Protein AF-A0A5A8AHN6-F1 (afdb_monomer_lite)

pLDDT: mean 77.45, std 11.29, range [46.5, 97.0]

Secondary structure (DSSP, 8-state):
-EEEEETTTTEEEEE---S-GGG-----------S-----HHHHHHHHHHHHHHHSHHHHHHHHHHHH-S--HHHHHHHHHHHHHHHHHTTTS-HHHHHHHHHHHHHTT-

Structure (mmCIF, N/CA/C/O backbone):
data_AF-A0A5A8AHN6-F1
#
_entry.id   AF-A0A5A8AHN6-F1
#
loop_
_atom_site.group_PDB
_atom_site.id
_atom_site.type_symbol
_atom_site.label_atom_id
_atom_site.label_alt_id
_atom_site.label_comp_id
_atom_site.label_asym_id
_atom_site.label_entity_id
_atom_site.label_seq_id
_atom_site.pdbx_PDB_ins_code
_atom_site.Cartn_x
_atom_site.Cartn_y
_atom_site.Cartn_z
_atom_site.occupancy
_atom_site.B_iso_or_equiv
_atom_site.auth_seq_id
_atom_site.auth_comp_id
_atom_site.auth_asym_id
_atom_site.auth_atom_id
_atom_site.pdbx_PDB_model_num
ATOM 1 N N . MET A 1 1 ? -27.074 -41.386 5.928 1.00 57.56 1 MET A N 1
ATOM 2 C CA . MET A 1 1 ? -26.876 -40.422 4.827 1.00 57.56 1 MET A CA 1
ATOM 3 C C . MET A 1 1 ? -28.000 -40.669 3.847 1.00 57.56 1 MET A C 1
ATOM 5 O O . MET A 1 1 ? -28.143 -41.805 3.406 1.00 57.56 1 MET A O 1
ATOM 9 N N . LYS A 1 2 ? -28.886 -39.691 3.664 1.00 66.44 2 LYS A N 1
ATOM 10 C CA . LYS A 1 2 ? -30.069 -39.833 2.816 1.00 66.44 2 LYS A CA 1
ATOM 11 C C . LYS A 1 2 ? -29.965 -38.792 1.715 1.00 66.44 2 LYS A C 1
ATOM 13 O O . LYS A 1 2 ? -29.844 -37.601 2.007 1.00 66.44 2 LYS A O 1
ATOM 18 N N . ASP A 1 3 ? -29.939 -39.279 0.484 1.00 75.38 3 ASP A N 1
ATOM 19 C CA . ASP A 1 3 ? -29.742 -38.460 -0.700 1.00 75.38 3 ASP A CA 1
ATOM 20 C C . ASP A 1 3 ? -31.087 -38.318 -1.400 1.00 75.38 3 ASP A C 1
ATOM 22 O O . ASP A 1 3 ? -31.576 -39.254 -2.033 1.00 75.38 3 ASP A O 1
ATOM 26 N N . ASP A 1 4 ? -31.688 -37.138 -1.268 1.00 76.88 4 ASP A N 1
ATOM 27 C CA . ASP A 1 4 ? -32.943 -36.820 -1.939 1.00 76.88 4 ASP A CA 1
ATOM 28 C C . ASP A 1 4 ? -32.625 -36.032 -3.211 1.00 76.88 4 ASP A C 1
ATOM 30 O O . ASP A 1 4 ? -32.122 -34.899 -3.188 1.00 76.88 4 ASP A O 1
ATOM 34 N N . TYR A 1 5 ? -32.895 -36.657 -4.356 1.00 82.62 5 TYR A N 1
ATOM 35 C CA . TYR A 1 5 ? -32.749 -36.013 -5.653 1.00 82.62 5 TYR A CA 1
ATOM 36 C C . TYR A 1 5 ? -33.919 -35.059 -5.899 1.00 82.62 5 TYR A C 1
ATOM 38 O O . TYR A 1 5 ? -35.079 -35.466 -5.876 1.00 82.62 5 TYR A O 1
ATOM 46 N N . CYS A 1 6 ? -33.622 -33.786 -6.174 1.00 79.94 6 CYS A N 1
ATOM 47 C CA . CYS A 1 6 ? -34.626 -32.804 -6.570 1.00 79.94 6 CYS A CA 1
ATOM 48 C C . CYS A 1 6 ? -34.667 -32.685 -8.105 1.00 79.94 6 CYS A C 1
ATOM 50 O O . CYS A 1 6 ? -33.758 -32.076 -8.680 1.00 79.94 6 CYS A O 1
ATOM 52 N N . PRO A 1 7 ? -35.724 -33.167 -8.791 1.00 81.31 7 PRO A N 1
ATOM 53 C CA . PRO A 1 7 ? -35.779 -33.163 -10.257 1.00 81.31 7 PRO A CA 1
ATOM 54 C C . PRO A 1 7 ? -35.831 -31.752 -10.850 1.00 81.31 7 PRO A C 1
ATOM 56 O O . PRO A 1 7 ? -35.245 -31.486 -11.894 1.00 81.31 7 PRO A O 1
ATOM 59 N N . ILE A 1 8 ? -36.491 -30.824 -10.149 1.00 84.62 8 ILE A N 1
ATOM 60 C CA . ILE A 1 8 ? -36.682 -29.434 -10.592 1.00 84.62 8 ILE A CA 1
ATOM 61 C C . ILE A 1 8 ? -35.344 -28.693 -10.655 1.00 84.62 8 ILE A C 1
ATOM 63 O O . ILE A 1 8 ? -35.075 -27.956 -11.598 1.00 84.62 8 ILE A O 1
ATOM 67 N N . LYS A 1 9 ? -34.493 -28.894 -9.644 1.00 81.88 9 LYS A N 1
ATOM 68 C CA . LYS A 1 9 ? -33.189 -28.226 -9.534 1.00 81.88 9 LYS A CA 1
ATOM 69 C C . LYS A 1 9 ? -32.041 -29.069 -10.090 1.00 81.88 9 LYS A C 1
ATOM 71 O O . LYS A 1 9 ? -30.913 -28.589 -10.112 1.00 81.88 9 LYS A O 1
ATOM 76 N N . LYS A 1 10 ? -32.329 -30.306 -10.520 1.00 85.31 10 LYS A N 1
ATOM 77 C CA . LYS A 1 10 ? -31.362 -31.312 -10.983 1.00 85.31 10 LYS A CA 1
ATOM 78 C C . LYS A 1 10 ? -30.161 -31.455 -10.043 1.00 85.31 10 LYS A C 1
ATOM 80 O O . LYS A 1 10 ? -29.033 -31.618 -10.494 1.00 85.31 10 LYS A O 1
ATOM 85 N N . SER A 1 11 ? -30.397 -31.371 -8.736 1.00 80.31 11 SER A N 1
ATOM 86 C CA . SER A 1 11 ? -29.348 -31.454 -7.724 1.00 80.31 11 SER A CA 1
ATOM 87 C C . SER A 1 11 ? -29.682 -32.503 -6.675 1.00 80.31 11 SER A C 1
ATOM 89 O O . SER A 1 11 ? -30.838 -32.669 -6.275 1.00 80.31 11 SER A O 1
ATOM 91 N N . VAL A 1 12 ? -28.648 -33.226 -6.253 1.00 79.56 12 VAL A N 1
ATOM 92 C CA . VAL A 1 12 ? -28.709 -34.149 -5.121 1.00 79.56 12 VAL A CA 1
ATOM 93 C C . VAL A 1 12 ? -28.426 -33.336 -3.868 1.00 79.56 12 VAL A C 1
ATOM 95 O O . VAL A 1 12 ? -27.390 -32.673 -3.778 1.00 79.56 12 VAL A O 1
ATOM 98 N N . LYS A 1 13 ? -29.357 -33.347 -2.914 1.00 75.56 13 LYS A N 1
ATOM 99 C CA . LYS A 1 13 ? -29.128 -32.757 -1.597 1.00 75.56 13 LYS A CA 1
ATOM 100 C C . LYS A 1 13 ? -28.803 -33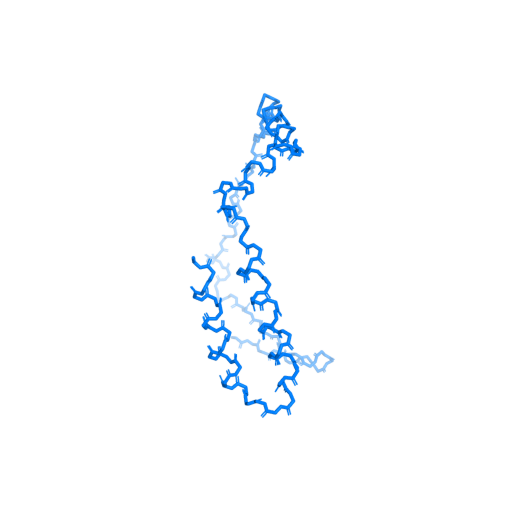.863 -0.612 1.00 75.56 13 LYS A C 1
ATOM 102 O O . LYS A 1 13 ? -29.614 -34.756 -0.390 1.00 75.56 13 LYS A O 1
ATOM 107 N N . VAL A 1 14 ? -27.623 -33.757 -0.016 1.00 78.62 14 VAL A N 1
ATOM 108 C CA . VAL A 1 14 ? -27.199 -34.628 1.075 1.00 78.62 14 VAL A CA 1
ATOM 109 C C . VAL A 1 14 ? -27.766 -34.066 2.372 1.00 78.62 14 VAL A C 1
ATOM 111 O O . VAL A 1 14 ? -27.416 -32.952 2.771 1.00 78.62 14 VAL A O 1
ATOM 114 N N . TYR A 1 15 ? -28.630 -34.832 3.033 1.00 73.94 15 TYR A N 1
ATOM 115 C CA . TYR A 1 15 ? -29.117 -34.500 4.367 1.00 73.94 15 TYR A CA 1
ATOM 116 C C . TYR A 1 15 ? -28.315 -35.272 5.417 1.00 73.94 15 TYR A C 1
ATOM 118 O O . TYR A 1 15 ? -28.286 -36.507 5.439 1.00 73.94 15 TYR A O 1
ATOM 126 N N . TYR A 1 16 ? -27.643 -34.518 6.287 1.00 73.62 16 TYR A N 1
ATOM 127 C CA . TYR A 1 16 ? -26.964 -35.052 7.461 1.00 73.62 16 TYR A CA 1
ATOM 128 C C . TYR A 1 16 ? -27.945 -35.071 8.630 1.00 73.62 16 TYR A C 1
ATOM 130 O O . TYR A 1 16 ? -28.408 -34.026 9.081 1.00 73.62 16 TYR A O 1
ATOM 138 N N . GLU A 1 17 ? -28.263 -36.270 9.105 1.00 74.50 17 GLU A N 1
ATOM 139 C CA . GLU A 1 17 ? -29.097 -36.490 10.282 1.00 74.50 17 GLU A CA 1
ATOM 140 C C . GLU A 1 17 ? -28.194 -36.873 11.457 1.00 74.50 17 GLU A C 1
ATOM 142 O O . GLU A 1 17 ? -27.353 -37.769 11.339 1.00 74.50 17 GLU A O 1
ATOM 147 N N . PHE A 1 18 ? -28.329 -36.168 12.581 1.00 76.62 18 PHE A N 1
ATOM 148 C CA . PHE A 1 18 ? -27.585 -36.488 13.795 1.00 76.62 18 PHE A CA 1
ATOM 149 C C . PHE A 1 18 ? -28.191 -37.735 14.443 1.00 76.62 18 PHE A C 1
ATOM 151 O O . PHE A 1 18 ? -29.353 -37.727 14.835 1.00 76.62 18 PHE A O 1
ATOM 158 N N . THR A 1 19 ? -27.396 -38.794 14.600 1.00 78.94 19 THR A N 1
ATOM 159 C CA . THR A 1 19 ? -27.843 -40.070 15.187 1.00 78.94 19 THR A CA 1
ATOM 160 C C . THR A 1 19 ? -28.136 -39.988 16.684 1.00 78.94 19 THR A C 1
ATOM 162 O O . THR A 1 19 ? -28.870 -40.814 17.213 1.00 78.94 19 THR A O 1
ATOM 165 N N . GLU A 1 20 ? -27.570 -39.001 17.379 1.00 80.81 20 GLU A N 1
ATOM 166 C CA . GLU A 1 20 ? -27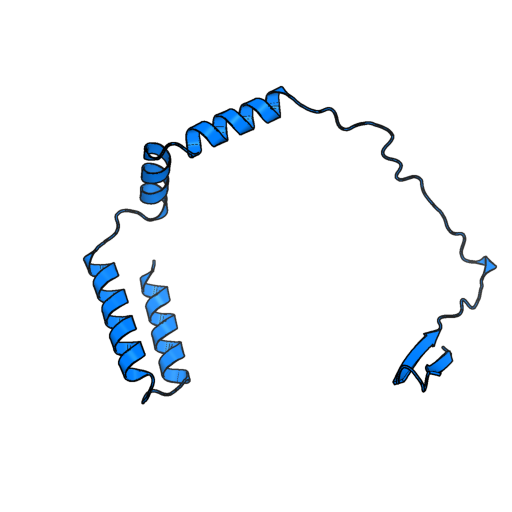.708 -38.835 18.828 1.00 80.81 20 GLU A CA 1
ATOM 167 C C . GLU A 1 20 ? -27.951 -37.352 19.160 1.00 80.81 20 GLU A C 1
ATOM 169 O O . GLU A 1 20 ? -27.027 -36.638 19.566 1.00 80.81 20 GLU A O 1
ATOM 174 N N . PRO A 1 21 ? -29.183 -36.842 18.978 1.00 70.75 21 PRO A N 1
ATOM 175 C CA . PRO A 1 21 ? -29.485 -35.418 19.140 1.00 70.75 21 PRO A CA 1
ATOM 176 C C . PRO A 1 21 ? -29.241 -34.903 20.570 1.00 70.75 21 PRO A C 1
ATOM 178 O O . PRO A 1 21 ? -28.990 -33.718 20.758 1.00 70.75 21 PRO A O 1
ATOM 181 N N . TRP A 1 22 ? -29.241 -35.783 21.580 1.00 74.31 22 TRP A N 1
ATOM 182 C CA . TRP A 1 22 ? -28.952 -35.448 22.984 1.00 74.31 22 TRP A CA 1
ATOM 183 C C . TRP A 1 22 ? -27.460 -35.263 23.299 1.00 74.31 22 TRP A C 1
ATOM 185 O O . TRP A 1 22 ? -27.114 -34.825 24.395 1.00 74.31 22 TRP A O 1
ATOM 195 N N . ARG A 1 23 ? -26.559 -35.625 22.377 1.00 71.75 23 ARG A N 1
ATOM 196 C CA . ARG A 1 23 ? -25.104 -35.566 22.595 1.00 71.75 23 ARG A CA 1
ATOM 197 C C . ARG A 1 23 ? -24.498 -34.210 22.236 1.00 71.75 23 ARG A C 1
ATOM 199 O O . ARG A 1 23 ? -23.384 -33.904 22.658 1.00 71.75 23 ARG A O 1
ATOM 206 N N . PHE A 1 24 ? -25.232 -33.391 21.486 1.00 68.69 24 PHE A N 1
ATOM 207 C CA . PHE A 1 24 ? -24.766 -32.103 20.989 1.00 68.69 24 PHE A CA 1
ATOM 208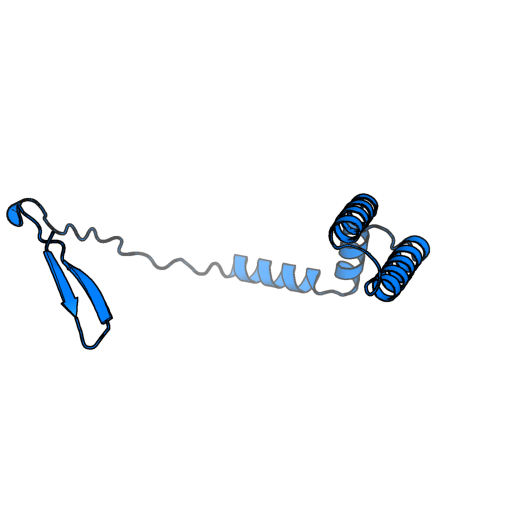 C C . PHE A 1 24 ? -25.571 -30.969 21.625 1.00 68.69 24 PHE A C 1
ATOM 210 O O . PHE A 1 24 ? -26.729 -30.741 21.296 1.00 68.69 24 PHE A O 1
ATOM 217 N N . VAL A 1 25 ? -24.936 -30.220 22.527 1.00 71.75 25 VAL A N 1
ATOM 218 C CA . VAL A 1 25 ? -25.466 -28.949 23.034 1.00 71.75 25 VAL A CA 1
ATOM 219 C C . VAL A 1 25 ? -24.808 -27.826 22.240 1.00 71.75 25 VAL A C 1
ATOM 221 O O . VAL A 1 25 ? -23.582 -27.697 22.258 1.00 71.75 25 VAL A O 1
ATOM 224 N N . LEU A 1 26 ? -25.602 -27.001 21.552 1.00 69.69 26 LEU A N 1
ATOM 225 C CA . LEU A 1 26 ? -25.112 -25.783 20.904 1.00 69.69 26 LEU A CA 1
ATOM 226 C C . LEU A 1 26 ? -24.574 -24.829 21.984 1.00 69.69 26 LEU A C 1
ATOM 228 O O . LEU A 1 26 ? -25.327 -24.110 22.636 1.00 69.69 26 LEU A O 1
ATOM 232 N N . ARG A 1 27 ? -23.256 -24.830 22.201 1.00 65.25 27 ARG A N 1
ATOM 233 C CA . ARG A 1 27 ? -22.597 -23.900 23.125 1.00 65.25 27 ARG A CA 1
ATOM 234 C C . ARG A 1 27 ? -22.297 -22.603 22.384 1.00 65.25 27 ARG A C 1
ATOM 236 O O . ARG A 1 27 ? -21.203 -22.430 21.852 1.00 65.25 27 ARG A O 1
ATOM 243 N N . VAL A 1 28 ? -23.256 -21.681 22.371 1.00 67.12 28 VAL A N 1
ATOM 244 C CA . VAL A 1 28 ? -22.995 -20.291 21.974 1.00 67.12 28 VAL A CA 1
ATOM 245 C C . VAL A 1 28 ? -22.165 -19.651 23.088 1.00 67.12 28 VAL A C 1
ATOM 247 O O . VAL A 1 28 ? -22.700 -19.147 24.072 1.00 67.12 28 VAL A O 1
ATOM 250 N N . ARG A 1 29 ? -20.833 -19.740 22.991 1.00 67.19 29 ARG A N 1
ATOM 251 C CA . ARG A 1 29 ? -19.958 -18.917 23.831 1.00 67.19 29 ARG A CA 1
ATOM 252 C C . ARG A 1 29 ? -20.086 -17.476 23.341 1.00 67.19 29 ARG A C 1
ATOM 254 O O . ARG A 1 29 ? -19.904 -17.249 22.145 1.00 67.19 29 ARG A O 1
ATOM 261 N N . PRO A 1 30 ? -20.382 -16.508 24.217 1.00 67.06 30 PRO A N 1
ATOM 262 C CA . PRO A 1 30 ? -20.372 -15.118 23.821 1.00 67.06 30 PRO A CA 1
ATOM 263 C C . PRO A 1 30 ? -18.920 -14.709 23.559 1.00 67.06 30 PRO A C 1
ATOM 265 O O . PRO A 1 30 ? -18.225 -14.264 24.463 1.00 67.06 30 PRO A O 1
ATOM 268 N N . ASN A 1 31 ? -18.464 -14.795 22.308 1.00 63.56 31 ASN A N 1
ATOM 269 C CA . ASN A 1 31 ? -17.391 -13.923 21.821 1.00 63.56 31 ASN A CA 1
ATOM 270 C C . ASN A 1 31 ? -17.983 -12.523 21.591 1.00 63.56 31 ASN A C 1
ATOM 272 O O . ASN A 1 31 ? -17.901 -11.957 20.503 1.00 63.56 31 ASN A O 1
ATOM 276 N N . ILE A 1 32 ? -18.679 -12.005 22.604 1.0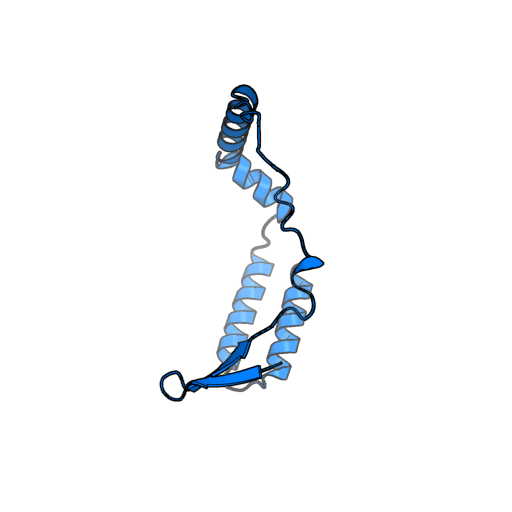0 72.12 32 ILE A N 1
ATOM 277 C CA . ILE A 1 32 ? -19.218 -10.657 22.591 1.00 72.12 32 ILE A CA 1
ATOM 278 C C . ILE A 1 32 ? -18.009 -9.755 22.779 1.00 72.12 32 ILE A C 1
ATOM 280 O O . ILE A 1 32 ? -17.322 -9.831 23.795 1.00 72.12 32 ILE A O 1
ATOM 284 N N . ILE A 1 33 ? -17.736 -8.921 21.783 1.00 70.50 33 ILE A N 1
ATOM 285 C CA . ILE A 1 33 ? -16.780 -7.831 21.925 1.00 70.50 33 ILE A CA 1
ATOM 286 C C . ILE A 1 33 ? -17.423 -6.846 22.910 1.00 70.50 33 ILE A C 1
ATOM 288 O O . ILE A 1 33 ? -18.280 -6.052 22.537 1.00 70.50 33 ILE A O 1
ATOM 292 N N . THR A 1 34 ? -17.083 -6.967 24.195 1.00 70.56 34 THR A N 1
ATOM 293 C CA . THR A 1 34 ? -17.668 -6.174 25.292 1.00 70.56 34 THR A CA 1
ATOM 294 C C . THR A 1 34 ? -17.155 -4.740 25.328 1.00 70.56 34 THR A C 1
ATOM 296 O O . THR A 1 34 ? -17.735 -3.893 26.005 1.00 70.56 34 THR A O 1
ATOM 299 N N . HIS A 1 35 ? -16.064 -4.460 24.617 1.00 76.62 35 HIS A N 1
ATOM 300 C CA . HIS A 1 35 ? -15.380 -3.178 24.654 1.00 76.62 35 HIS A CA 1
ATOM 301 C C . HIS A 1 35 ? -15.233 -2.610 23.251 1.00 76.62 35 HIS A C 1
ATOM 303 O O . HIS A 1 35 ? -14.803 -3.292 22.322 1.00 76.62 35 HIS A O 1
ATOM 309 N N . TYR A 1 36 ? -15.574 -1.333 23.117 1.00 75.12 36 TYR A N 1
ATOM 310 C CA . TYR A 1 36 ? -15.294 -0.574 21.913 1.00 75.12 36 TYR A CA 1
ATOM 311 C C . TYR A 1 36 ? -13.776 -0.450 21.741 1.00 75.12 36 TYR A C 1
ATOM 313 O O . TYR A 1 36 ? -13.076 -0.090 22.689 1.00 75.12 36 TYR A O 1
ATOM 321 N N . LYS A 1 37 ? -13.259 -0.761 20.546 1.00 75.56 37 LYS A N 1
ATOM 322 C CA . LYS A 1 37 ? -11.857 -0.495 20.209 1.00 75.56 37 LYS A CA 1
ATOM 323 C C . LYS A 1 37 ? -11.673 1.027 20.218 1.00 75.56 37 LYS A C 1
ATOM 325 O O . LYS A 1 37 ? -12.298 1.679 19.383 1.00 75.56 37 LYS A O 1
ATOM 330 N N . PRO A 1 38 ? -10.874 1.603 21.132 1.00 75.75 38 PRO A N 1
ATOM 331 C CA . PRO A 1 38 ? -10.699 3.046 21.174 1.00 75.75 38 PRO A CA 1
ATOM 332 C C . PRO A 1 38 ? -10.082 3.516 19.856 1.00 75.75 38 PRO A C 1
ATOM 334 O O . PRO A 1 38 ? -9.096 2.941 19.387 1.00 75.75 38 PRO A O 1
ATOM 337 N N . ILE A 1 39 ? -10.685 4.542 19.258 1.00 76.00 39 ILE A N 1
ATOM 338 C CA . ILE A 1 39 ? -10.094 5.253 18.126 1.00 76.00 39 ILE A CA 1
ATOM 339 C C . ILE A 1 39 ? -8.866 5.982 18.669 1.00 76.00 39 ILE A C 1
ATOM 341 O O . ILE A 1 39 ? -8.980 6.830 19.554 1.00 76.00 39 ILE A O 1
ATOM 345 N N . GLN A 1 40 ? -7.686 5.600 18.185 1.00 86.31 40 GLN A N 1
ATOM 346 C CA . GLN A 1 40 ? -6.438 6.272 18.523 1.00 86.31 40 GLN A CA 1
ATOM 347 C C . GLN A 1 40 ? -6.239 7.417 17.531 1.00 86.31 40 GLN A C 1
ATOM 349 O O . GLN A 1 40 ? -5.629 7.228 16.483 1.00 86.31 40 GLN A O 1
ATOM 354 N N . SER A 1 41 ? -6.766 8.594 17.867 1.00 87.38 41 SER A N 1
ATOM 355 C CA . SER A 1 41 ? -6.657 9.805 17.040 1.00 87.38 41 SER A CA 1
ATOM 356 C C . SER A 1 41 ? -5.212 10.173 16.710 1.00 87.38 41 SER A C 1
ATOM 358 O O . SER A 1 41 ? -4.932 10.664 15.621 1.00 87.38 41 SER A O 1
ATOM 360 N N . ASP A 1 42 ? -4.290 9.908 17.636 1.00 90.25 42 ASP A N 1
ATOM 361 C CA . ASP A 1 42 ? -2.865 10.174 17.436 1.00 90.25 42 ASP A CA 1
ATOM 362 C C . ASP A 1 42 ? -2.287 9.261 16.345 1.00 90.25 42 ASP A C 1
ATOM 364 O O . ASP A 1 42 ? -1.547 9.715 15.482 1.00 90.25 42 ASP A O 1
ATOM 368 N N . LEU A 1 43 ? -2.710 7.993 16.317 1.00 90.56 43 LEU A N 1
ATOM 369 C CA . LEU A 1 43 ? -2.279 7.026 15.308 1.00 90.56 43 LEU A CA 1
ATOM 370 C C . LEU A 1 43 ? -2.839 7.368 13.920 1.00 90.56 43 LEU A C 1
ATOM 372 O O . LEU A 1 43 ? -2.135 7.246 12.922 1.00 90.56 43 LEU A O 1
ATOM 376 N N . GLU A 1 44 ? -4.102 7.799 13.853 1.00 90.38 44 GLU A N 1
ATOM 377 C CA . GLU A 1 44 ? -4.722 8.253 12.601 1.00 90.38 44 GLU A CA 1
ATOM 378 C C . GLU A 1 44 ? -3.999 9.485 12.047 1.00 90.38 44 GLU A C 1
ATOM 380 O O . GLU A 1 44 ? -3.669 9.536 10.864 1.00 90.38 44 GLU A O 1
ATOM 385 N N . LYS A 1 45 ? -3.654 10.435 12.921 1.00 94.50 45 LYS A N 1
ATOM 386 C CA . LYS A 1 45 ? -2.890 11.623 12.545 1.00 94.50 45 LYS A CA 1
ATOM 387 C C . LYS A 1 45 ? -1.492 11.279 12.022 1.00 94.50 45 LYS A C 1
ATOM 389 O O . LYS A 1 45 ? -1.087 11.820 10.995 1.00 94.50 45 LYS A O 1
ATOM 394 N N . ASP A 1 46 ? -0.777 10.376 12.689 1.00 94.62 46 ASP A N 1
ATOM 395 C CA . ASP A 1 46 ? 0.553 9.932 12.254 1.00 94.62 46 ASP A CA 1
ATOM 396 C C . ASP A 1 46 ? 0.495 9.236 10.882 1.00 94.62 46 ASP A C 1
ATOM 398 O O . ASP A 1 46 ? 1.377 9.416 10.032 1.00 94.62 46 ASP A O 1
ATOM 402 N N . MET A 1 47 ? -0.564 8.456 10.636 1.00 95.31 47 MET A N 1
ATOM 403 C CA . MET A 1 47 ? -0.809 7.829 9.336 1.00 95.31 47 MET A CA 1
ATOM 404 C C . MET A 1 47 ? -1.049 8.868 8.240 1.00 95.31 47 MET A C 1
ATOM 406 O O . MET A 1 47 ? -0.466 8.757 7.160 1.00 95.31 47 MET A O 1
ATOM 410 N N . ASP A 1 48 ? -1.871 9.879 8.509 1.00 96.06 48 ASP A N 1
ATOM 411 C CA . ASP A 1 48 ? -2.170 10.945 7.553 1.00 96.06 48 ASP A CA 1
ATOM 412 C C . ASP A 1 48 ? -0.934 11.793 7.234 1.00 96.06 48 ASP A C 1
ATOM 414 O O . ASP A 1 48 ? -0.680 12.109 6.069 1.00 96.06 48 ASP A O 1
ATOM 418 N N . GLU A 1 49 ? -0.116 12.112 8.239 1.00 96.69 49 GLU A N 1
ATOM 419 C CA . GLU A 1 49 ? 1.152 12.820 8.044 1.00 96.69 49 GLU A CA 1
ATOM 420 C C . GLU A 1 49 ? 2.123 12.003 7.181 1.00 96.69 49 GLU A C 1
ATOM 422 O O . GLU A 1 49 ? 2.702 12.520 6.221 1.00 96.69 49 GLU A O 1
ATOM 427 N N . THR A 1 50 ? 2.244 10.704 7.465 1.00 96.25 50 THR A N 1
ATOM 428 C CA . THR A 1 50 ? 3.090 9.790 6.688 1.00 96.25 50 THR A CA 1
ATOM 429 C C . THR A 1 50 ? 2.608 9.682 5.243 1.00 96.25 50 THR A C 1
ATOM 431 O O . THR A 1 50 ? 3.410 9.774 4.312 1.00 96.25 50 THR A O 1
ATOM 434 N N . ASN A 1 51 ? 1.298 9.536 5.035 1.00 95.62 51 ASN A N 1
ATOM 435 C CA . ASN A 1 51 ? 0.705 9.483 3.701 1.00 95.62 51 ASN A CA 1
ATOM 436 C C . ASN A 1 51 ? 0.946 10.786 2.932 1.00 95.62 51 ASN A C 1
ATOM 438 O O . ASN A 1 51 ? 1.363 10.744 1.777 1.00 95.62 51 ASN A O 1
ATOM 442 N N . SER A 1 52 ? 0.764 11.937 3.581 1.00 96.50 52 SER A N 1
ATOM 443 C CA . SER A 1 52 ? 1.032 13.255 2.998 1.00 96.50 52 SER A CA 1
ATOM 444 C C . SER A 1 52 ? 2.499 13.417 2.585 1.00 96.50 52 SER A C 1
ATOM 446 O O . SER A 1 52 ? 2.795 13.923 1.502 1.00 96.50 52 SER A O 1
ATOM 448 N N . PHE A 1 53 ? 3.439 12.937 3.405 1.00 95.88 53 PHE A N 1
ATOM 449 C CA . PHE A 1 53 ? 4.862 12.933 3.064 1.00 95.88 53 PHE A CA 1
ATOM 450 C C . PHE A 1 53 ? 5.174 12.033 1.859 1.00 95.88 53 PHE A C 1
ATOM 452 O O . PHE A 1 53 ? 5.912 12.440 0.958 1.00 95.88 53 PHE A O 1
ATOM 459 N N . LEU A 1 54 ? 4.601 10.827 1.817 1.00 94.69 54 LEU A N 1
ATOM 460 C CA . LEU A 1 54 ? 4.800 9.875 0.722 1.00 94.69 54 LEU A CA 1
ATOM 461 C C . LEU A 1 54 ? 4.145 10.320 -0.591 1.00 94.69 54 LEU A C 1
ATOM 463 O O . LEU A 1 54 ? 4.646 9.972 -1.659 1.00 94.69 54 LEU A O 1
ATOM 467 N N . ASP A 1 55 ? 3.066 11.102 -0.536 1.00 95.56 55 ASP A N 1
ATOM 468 C CA . ASP A 1 55 ? 2.377 11.602 -1.731 1.00 95.56 55 ASP A CA 1
ATOM 469 C C . ASP A 1 55 ? 3.159 12.712 -2.461 1.00 95.56 55 ASP A C 1
ATOM 471 O O . ASP A 1 55 ? 2.907 13.039 -3.621 1.00 95.56 55 ASP A O 1
ATOM 475 N N . GLN A 1 56 ? 4.189 13.272 -1.824 1.00 97.00 56 GLN A N 1
ATOM 476 C CA . GLN A 1 56 ? 5.029 14.279 -2.458 1.00 97.00 56 GLN A CA 1
ATOM 477 C C . GLN A 1 56 ? 5.772 13.690 -3.664 1.00 97.00 56 GLN A C 1
ATOM 479 O O . GLN A 1 56 ? 6.630 12.817 -3.523 1.00 97.00 56 GLN A O 1
ATOM 484 N N . TYR A 1 57 ? 5.548 14.257 -4.854 1.00 94.81 57 TYR A N 1
ATOM 485 C CA . TYR A 1 57 ? 6.179 13.828 -6.114 1.00 94.81 57 TYR A CA 1
ATOM 486 C C . TYR A 1 57 ? 7.705 13.645 -6.015 1.00 94.81 57 TYR A C 1
ATOM 488 O O . TYR A 1 57 ? 8.282 12.706 -6.567 1.00 94.81 57 TYR A O 1
ATOM 496 N N . LYS A 1 58 ? 8.383 14.527 -5.269 1.00 95.50 58 LYS A N 1
ATOM 497 C CA . LYS A 1 58 ? 9.830 14.431 -5.032 1.00 95.50 58 LYS A CA 1
ATOM 498 C C . LYS A 1 58 ? 10.200 13.166 -4.252 1.00 95.50 58 LYS A C 1
ATOM 500 O O . LYS A 1 58 ? 11.167 12.501 -4.619 1.00 95.50 58 LYS A O 1
ATOM 505 N N . VAL A 1 59 ? 9.452 12.849 -3.197 1.00 95.44 59 VAL A N 1
ATOM 506 C CA . VAL A 1 59 ? 9.660 11.666 -2.350 1.00 95.44 59 VAL A CA 1
ATOM 507 C C . VAL A 1 59 ? 9.376 10.401 -3.152 1.00 95.44 59 VAL A C 1
ATOM 509 O O . VAL A 1 59 ? 10.226 9.514 -3.192 1.00 95.44 59 VAL A O 1
ATOM 512 N N . GLN A 1 60 ? 8.270 10.369 -3.898 1.00 94.94 60 GLN A N 1
ATOM 513 C CA . GLN A 1 60 ? 7.950 9.269 -4.813 1.00 94.94 60 GLN A CA 1
ATOM 514 C C . GLN A 1 60 ? 9.077 9.018 -5.822 1.00 94.94 60 GLN A C 1
ATOM 516 O O . GLN A 1 60 ? 9.518 7.884 -5.999 1.00 94.94 60 GLN A O 1
ATOM 521 N N . GLY A 1 61 ? 9.606 10.077 -6.442 1.00 90.81 61 GLY A N 1
ATOM 522 C CA . GLY A 1 61 ? 10.714 9.969 -7.389 1.00 90.81 61 GLY A CA 1
ATOM 523 C C . GLY A 1 61 ? 12.015 9.457 -6.760 1.00 90.81 61 GLY A C 1
ATOM 524 O O . GLY A 1 61 ? 12.776 8.755 -7.427 1.00 90.81 61 GLY A O 1
ATOM 525 N N . ILE A 1 62 ? 12.282 9.782 -5.490 1.00 92.69 62 ILE A N 1
ATOM 526 C CA . ILE A 1 62 ? 13.426 9.243 -4.741 1.00 92.69 62 ILE A CA 1
ATOM 527 C C . ILE A 1 62 ? 13.202 7.760 -4.445 1.00 92.69 62 ILE A C 1
ATOM 529 O O . ILE A 1 62 ? 14.052 6.954 -4.804 1.00 92.69 62 ILE A O 1
ATOM 533 N N . ILE A 1 63 ? 12.052 7.392 -3.871 1.00 93.06 63 ILE A N 1
ATOM 534 C CA . ILE A 1 63 ? 11.697 6.000 -3.555 1.00 93.06 63 ILE A CA 1
ATOM 535 C C . ILE A 1 63 ? 11.792 5.127 -4.809 1.00 93.06 63 ILE A C 1
ATOM 537 O O . ILE A 1 63 ? 12.448 4.089 -4.789 1.00 93.06 63 ILE A O 1
ATOM 541 N N . HIS A 1 64 ? 11.219 5.582 -5.923 1.00 89.19 64 HIS A N 1
ATOM 542 C CA . HIS A 1 64 ? 11.265 4.866 -7.193 1.00 89.19 64 HIS A CA 1
ATOM 543 C C . HIS A 1 64 ? 12.706 4.624 -7.667 1.00 89.19 64 HIS A C 1
ATOM 545 O O . HIS A 1 64 ? 13.046 3.522 -8.088 1.00 89.19 64 HIS A O 1
ATOM 551 N N . LYS A 1 65 ? 13.584 5.629 -7.576 1.00 87.94 65 LYS A N 1
ATOM 552 C CA . LYS A 1 65 ? 15.004 5.481 -7.943 1.00 87.94 65 LYS A CA 1
ATOM 553 C C . LYS A 1 65 ? 15.778 4.594 -6.972 1.00 87.94 65 LYS A C 1
ATOM 555 O O . LYS A 1 65 ? 16.720 3.937 -7.393 1.00 87.94 65 LYS A O 1
ATOM 560 N N . THR A 1 66 ? 15.411 4.581 -5.695 1.00 89.88 66 THR A N 1
ATOM 561 C CA . THR A 1 66 ? 16.040 3.714 -4.692 1.00 89.88 66 THR A CA 1
ATOM 562 C C . THR A 1 66 ? 15.661 2.251 -4.910 1.00 89.88 66 THR A C 1
ATOM 564 O O . THR A 1 66 ? 16.529 1.391 -4.831 1.00 89.88 66 THR A O 1
ATOM 567 N N . ILE A 1 67 ? 14.389 1.966 -5.214 1.00 87.62 67 ILE A N 1
ATOM 568 C CA . ILE A 1 67 ? 13.895 0.597 -5.433 1.00 87.62 67 ILE A CA 1
ATOM 569 C C . ILE A 1 67 ? 14.378 0.044 -6.776 1.00 87.62 67 ILE A C 1
ATOM 571 O O . ILE A 1 67 ? 14.893 -1.067 -6.835 1.00 87.62 67 ILE A O 1
ATOM 575 N N . TYR A 1 68 ? 14.208 0.810 -7.855 1.00 82.75 68 TYR A N 1
ATOM 576 C CA . TYR A 1 68 ? 14.439 0.328 -9.223 1.00 82.75 68 TYR A CA 1
ATOM 577 C C . TYR A 1 68 ? 15.786 0.767 -9.807 1.00 82.75 68 TYR A C 1
ATOM 579 O O . TYR A 1 68 ? 16.104 0.450 -10.952 1.00 82.75 68 TYR A O 1
ATOM 587 N N . GLY A 1 69 ? 16.582 1.521 -9.048 1.00 79.31 69 GLY A N 1
ATOM 588 C CA . GLY A 1 69 ? 17.820 2.105 -9.544 1.00 79.31 69 GLY A CA 1
ATOM 589 C C . GLY A 1 69 ? 17.587 3.170 -10.621 1.00 79.31 69 GLY A C 1
ATOM 590 O O . GLY A 1 69 ? 16.501 3.733 -10.797 1.00 79.31 69 GLY A O 1
ATOM 591 N N . LYS A 1 70 ? 18.653 3.483 -11.362 1.00 73.88 70 LYS A N 1
ATOM 592 C CA . LYS A 1 70 ? 18.573 4.361 -12.532 1.00 73.88 70 LYS A CA 1
ATOM 593 C C . LYS A 1 70 ? 18.024 3.550 -13.704 1.00 73.88 70 LYS A C 1
ATOM 595 O O . LYS A 1 70 ? 18.620 2.547 -14.077 1.00 73.88 70 LYS A O 1
ATOM 600 N N . THR A 1 71 ? 16.940 4.019 -14.319 1.00 68.56 71 THR A N 1
ATOM 601 C CA . THR A 1 71 ? 16.425 3.430 -15.562 1.00 68.56 71 THR A CA 1
ATOM 602 C C . THR A 1 71 ? 17.508 3.482 -16.640 1.00 68.56 71 THR A C 1
ATOM 604 O O . THR A 1 71 ? 17.946 4.575 -17.023 1.00 68.56 71 THR A O 1
ATOM 607 N N . ASP A 1 72 ? 17.943 2.323 -17.129 1.00 73.94 72 ASP A N 1
ATOM 608 C CA . ASP A 1 72 ? 18.822 2.240 -18.290 1.00 73.94 72 ASP A CA 1
ATOM 609 C C . ASP A 1 72 ? 17.969 2.243 -19.562 1.00 73.94 72 ASP A C 1
ATOM 611 O O . ASP A 1 72 ? 17.404 1.231 -19.980 1.00 73.94 72 ASP A O 1
ATOM 615 N N . ALA A 1 73 ? 17.882 3.416 -20.192 1.00 75.00 73 ALA A N 1
ATOM 616 C CA . ALA A 1 73 ? 17.104 3.613 -21.409 1.00 75.00 73 ALA A CA 1
ATOM 617 C C . ALA A 1 73 ? 17.549 2.698 -22.567 1.00 75.00 73 ALA A C 1
ATOM 619 O O . ALA A 1 73 ? 16.758 2.454 -23.484 1.00 75.00 73 ALA A O 1
ATOM 620 N N . TRP A 1 74 ? 18.793 2.203 -22.558 1.00 71.81 74 TRP A N 1
ATOM 621 C CA . TRP A 1 74 ? 19.269 1.230 -23.540 1.00 71.81 74 TRP A CA 1
ATOM 622 C C . TRP A 1 74 ? 18.715 -0.162 -23.262 1.00 71.81 74 TRP A C 1
ATOM 624 O O . TRP A 1 74 ? 18.161 -0.768 -24.180 1.00 71.81 74 TRP A O 1
ATOM 634 N N . LYS A 1 75 ? 18.775 -0.622 -22.007 1.00 75.94 75 LYS A N 1
ATOM 635 C CA . LYS A 1 75 ? 18.192 -1.902 -21.573 1.00 75.94 75 LYS A CA 1
ATOM 636 C C . LYS A 1 75 ? 16.680 -1.929 -21.831 1.00 75.94 75 LYS A C 1
ATOM 638 O O . LYS A 1 75 ? 16.177 -2.864 -22.449 1.00 75.94 75 LYS A O 1
ATOM 643 N N . ASP A 1 76 ? 15.975 -0.850 -21.494 1.00 76.69 76 ASP A N 1
ATOM 644 C CA . ASP A 1 76 ? 14.531 -0.721 -21.727 1.00 76.69 76 ASP A CA 1
ATOM 645 C C . ASP A 1 76 ? 14.153 -0.708 -23.213 1.00 76.69 76 ASP A C 1
ATOM 647 O O . ASP A 1 76 ? 13.169 -1.335 -23.613 1.00 76.69 76 ASP A O 1
ATOM 651 N N . ARG A 1 77 ? 14.910 0.013 -24.057 1.00 78.12 77 ARG A N 1
ATOM 652 C CA . ARG A 1 77 ? 14.684 -0.011 -25.512 1.00 78.12 77 ARG A CA 1
ATOM 653 C C . ARG A 1 77 ? 14.935 -1.396 -26.081 1.00 78.12 77 ARG A C 1
ATOM 655 O O . ARG A 1 77 ? 14.099 -1.875 -26.834 1.00 78.12 77 ARG A O 1
ATOM 662 N N . TYR A 1 78 ? 16.024 -2.042 -25.677 1.00 75.31 78 TYR A N 1
ATOM 663 C CA . TYR A 1 78 ? 16.360 -3.388 -26.123 1.00 75.31 78 TYR A CA 1
ATOM 664 C C . TYR A 1 78 ? 15.263 -4.399 -25.765 1.00 75.31 78 TYR A C 1
ATOM 666 O O . TYR A 1 78 ? 14.814 -5.143 -26.633 1.00 75.31 78 TYR A O 1
ATOM 674 N N . ILE A 1 79 ? 14.755 -4.376 -24.526 1.00 76.06 79 ILE A N 1
ATOM 675 C CA . ILE A 1 79 ? 13.647 -5.244 -24.098 1.00 76.06 79 ILE A CA 1
ATOM 676 C C . ILE A 1 79 ? 12.378 -4.952 -24.912 1.00 76.06 79 ILE A C 1
ATOM 678 O O . ILE A 1 79 ? 11.730 -5.885 -25.391 1.00 76.06 79 ILE A O 1
ATOM 682 N N . ARG A 1 80 ? 12.026 -3.674 -25.119 1.00 76.81 80 ARG A N 1
ATOM 683 C CA . ARG A 1 80 ? 10.846 -3.294 -25.916 1.00 76.81 80 ARG A CA 1
ATOM 684 C C . ARG A 1 80 ? 10.963 -3.714 -27.378 1.00 76.81 80 ARG A C 1
ATOM 686 O O . ARG A 1 80 ? 10.000 -4.256 -27.917 1.00 76.81 80 ARG A O 1
ATOM 693 N N . ASP A 1 81 ? 12.112 -3.495 -28.008 1.00 78.94 81 ASP A N 1
ATOM 694 C CA . ASP A 1 81 ? 12.352 -3.874 -29.403 1.00 78.94 81 ASP A CA 1
ATOM 695 C C . ASP A 1 81 ? 12.381 -5.397 -29.564 1.00 78.94 81 ASP A C 1
ATOM 697 O O . ASP A 1 81 ? 11.767 -5.915 -30.498 1.00 78.94 81 ASP A O 1
ATOM 701 N N . ARG A 1 82 ? 12.973 -6.129 -28.608 1.00 72.06 82 ARG A N 1
ATOM 702 C CA . ARG A 1 82 ? 12.915 -7.599 -28.543 1.00 72.06 82 ARG A CA 1
ATOM 703 C C . ARG A 1 82 ? 11.479 -8.102 -28.391 1.00 72.06 82 ARG A C 1
ATOM 705 O O . ARG A 1 82 ? 11.076 -9.032 -29.076 1.00 72.06 82 ARG A O 1
ATOM 712 N N . MET A 1 83 ? 10.669 -7.489 -27.531 1.00 72.25 83 MET A N 1
ATOM 713 C CA . MET A 1 83 ? 9.251 -7.847 -27.393 1.00 72.25 83 MET A CA 1
ATOM 714 C C . MET A 1 83 ? 8.444 -7.510 -28.649 1.00 72.25 83 MET A C 1
ATOM 716 O O . MET A 1 83 ? 7.526 -8.244 -29.010 1.00 72.25 83 MET A O 1
ATOM 720 N N . LYS A 1 84 ? 8.774 -6.415 -29.338 1.00 72.56 84 LYS A N 1
ATOM 721 C CA . LYS A 1 84 ? 8.136 -6.040 -30.602 1.00 72.56 84 LYS A CA 1
ATOM 722 C C . LYS A 1 84 ? 8.496 -7.018 -31.719 1.00 72.56 84 LYS A C 1
ATOM 724 O O . LYS A 1 84 ? 7.606 -7.406 -32.473 1.00 72.56 84 LYS A O 1
ATOM 729 N N . SER A 1 85 ? 9.754 -7.455 -31.795 1.00 67.25 85 SER A N 1
ATOM 730 C CA . SER A 1 85 ? 10.166 -8.498 -32.734 1.00 67.25 85 SER A CA 1
ATOM 731 C C . SER A 1 85 ? 9.499 -9.832 -32.390 1.00 67.25 85 SER A C 1
ATOM 733 O O . SER A 1 85 ? 8.875 -10.421 -33.261 1.00 67.25 85 SER A O 1
ATOM 735 N N . LEU A 1 86 ? 9.470 -10.249 -31.122 1.00 65.38 86 LEU A N 1
ATOM 736 C CA . LEU A 1 86 ? 8.728 -11.431 -30.651 1.00 65.38 86 LEU A CA 1
ATOM 737 C C . LEU A 1 86 ? 7.234 -11.402 -31.009 1.00 65.38 86 LEU A C 1
ATOM 739 O O . LEU A 1 86 ? 6.683 -12.425 -31.412 1.00 65.38 86 LEU A O 1
ATOM 743 N N . LYS A 1 87 ? 6.570 -10.244 -30.887 1.00 61.91 87 LYS A N 1
ATOM 744 C CA . LYS A 1 87 ? 5.174 -10.066 -31.328 1.00 61.91 87 LYS A CA 1
ATOM 745 C C . LYS A 1 87 ? 5.028 -10.161 -32.846 1.00 61.91 87 LYS A C 1
ATOM 747 O O . LYS A 1 87 ? 4.024 -10.683 -33.316 1.00 61.91 87 LYS A O 1
ATOM 752 N N . ALA A 1 88 ? 6.010 -9.685 -33.611 1.00 60.47 88 ALA A N 1
ATOM 753 C CA . ALA A 1 88 ? 6.030 -9.857 -35.063 1.00 60.47 88 ALA A CA 1
ATOM 754 C C . ALA A 1 88 ? 6.265 -11.328 -35.467 1.00 60.47 88 ALA A C 1
ATOM 756 O O . ALA A 1 88 ? 5.701 -11.785 -36.457 1.00 60.47 88 ALA A O 1
ATOM 757 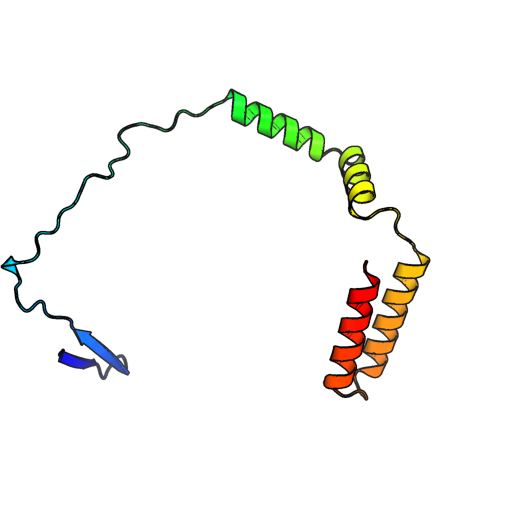N N . PHE A 1 89 ? 7.028 -12.083 -34.670 1.00 56.72 89 PHE A N 1
ATOM 758 C CA . PHE A 1 89 ? 7.311 -13.509 -34.868 1.00 56.72 89 PHE A CA 1
ATOM 759 C C . PHE A 1 89 ? 6.253 -14.468 -34.276 1.00 56.72 89 PHE A C 1
ATOM 761 O O . PHE A 1 89 ? 6.301 -15.668 -34.536 1.00 56.72 89 PHE A O 1
ATOM 768 N N . HIS A 1 90 ? 5.265 -13.975 -33.518 1.00 53.62 90 HIS A N 1
ATOM 769 C CA . HIS A 1 90 ? 4.224 -14.801 -32.874 1.00 53.62 90 HIS A CA 1
ATOM 770 C C . HIS A 1 90 ? 3.342 -15.594 -33.854 1.00 53.62 90 HIS A C 1
ATOM 772 O O . HIS A 1 90 ? 2.623 -16.496 -33.438 1.00 53.62 90 HIS A O 1
ATOM 778 N N . TYR A 1 91 ? 3.405 -15.288 -35.151 1.00 57.16 91 TYR A N 1
ATOM 779 C CA . TYR A 1 91 ? 2.676 -16.020 -36.187 1.00 57.16 91 TYR A CA 1
ATOM 780 C C . TYR A 1 91 ? 3.437 -17.242 -36.732 1.00 57.16 91 TYR A C 1
ATOM 782 O O . TYR A 1 91 ? 2.866 -18.005 -37.506 1.00 57.16 91 TYR A O 1
ATOM 790 N N . THR A 1 92 ? 4.699 -17.452 -36.337 1.00 64.62 92 THR A N 1
ATOM 791 C CA . THR A 1 92 ? 5.556 -18.534 -36.862 1.00 64.62 92 THR A CA 1
ATOM 792 C C . THR A 1 92 ? 6.290 -19.359 -35.798 1.00 64.62 92 THR A C 1
ATOM 794 O O . THR A 1 92 ? 6.820 -20.416 -36.133 1.00 64.62 92 THR A O 1
ATOM 797 N N . ILE A 1 93 ? 6.322 -18.929 -34.532 1.00 69.25 93 ILE A N 1
ATOM 798 C CA . ILE A 1 93 ? 7.073 -19.599 -33.452 1.00 69.25 93 ILE A CA 1
ATOM 799 C C . ILE A 1 93 ? 6.160 -20.512 -32.609 1.00 69.25 93 ILE A C 1
ATOM 801 O O . ILE A 1 93 ? 5.007 -20.180 -32.343 1.00 69.25 93 ILE A O 1
ATOM 805 N N . SER A 1 94 ? 6.677 -21.668 -32.169 1.00 74.88 94 SER A N 1
ATOM 806 C CA . SER A 1 94 ? 5.959 -22.599 -31.287 1.00 74.88 94 SER A CA 1
ATOM 807 C C . SER A 1 94 ? 5.786 -22.047 -29.865 1.00 74.88 94 SER A C 1
ATOM 809 O O . SER A 1 94 ? 6.623 -21.306 -29.352 1.00 74.88 94 SER A O 1
ATOM 811 N N . ALA A 1 95 ? 4.722 -22.476 -29.181 1.00 73.75 95 ALA A N 1
ATOM 812 C CA . ALA A 1 95 ? 4.428 -22.061 -27.805 1.00 73.75 95 ALA A CA 1
ATOM 813 C C . ALA A 1 95 ? 5.577 -22.342 -26.814 1.00 73.75 95 ALA A C 1
ATOM 815 O O . ALA A 1 95 ? 5.785 -21.569 -25.885 1.00 73.75 95 ALA A O 1
ATOM 816 N N . THR A 1 96 ? 6.347 -23.412 -27.034 1.00 77.69 96 THR A N 1
ATOM 817 C CA . THR A 1 96 ? 7.508 -23.771 -26.205 1.00 77.69 96 THR A CA 1
ATOM 818 C C . THR A 1 96 ? 8.647 -22.767 -26.345 1.00 77.69 96 THR A C 1
ATOM 820 O O . THR A 1 96 ? 9.124 -22.241 -25.350 1.00 77.69 96 THR A O 1
ATOM 823 N N . ALA A 1 97 ? 9.008 -22.408 -27.578 1.00 74.12 97 ALA A N 1
ATOM 824 C CA . ALA A 1 97 ? 10.052 -21.422 -27.833 1.00 74.12 97 ALA A CA 1
ATOM 825 C C . ALA A 1 97 ? 9.663 -20.019 -27.328 1.00 74.12 97 ALA A C 1
ATOM 827 O O . ALA A 1 97 ? 10.527 -19.225 -26.969 1.00 74.12 97 ALA A O 1
ATOM 828 N N . ILE A 1 98 ? 8.363 -19.709 -27.263 1.00 72.75 98 ILE A N 1
ATOM 829 C CA . ILE A 1 98 ? 7.871 -18.472 -26.643 1.00 72.75 98 ILE A CA 1
ATOM 830 C C . ILE A 1 98 ? 8.109 -18.485 -25.125 1.00 72.75 98 ILE A C 1
ATOM 832 O O . ILE A 1 98 ? 8.528 -17.463 -24.584 1.00 72.75 98 ILE A O 1
ATOM 836 N N . ALA A 1 99 ? 7.870 -19.615 -24.450 1.00 77.00 99 ALA A N 1
ATOM 837 C CA . ALA A 1 99 ? 8.078 -19.751 -23.007 1.00 77.00 99 ALA A CA 1
ATOM 838 C C . ALA A 1 99 ? 9.558 -19.579 -22.622 1.00 77.00 99 ALA A C 1
ATOM 840 O O . ALA A 1 99 ? 9.858 -18.761 -21.753 1.00 77.00 99 ALA A O 1
ATOM 841 N N . ASP A 1 100 ? 10.470 -20.237 -23.342 1.00 78.81 100 ASP 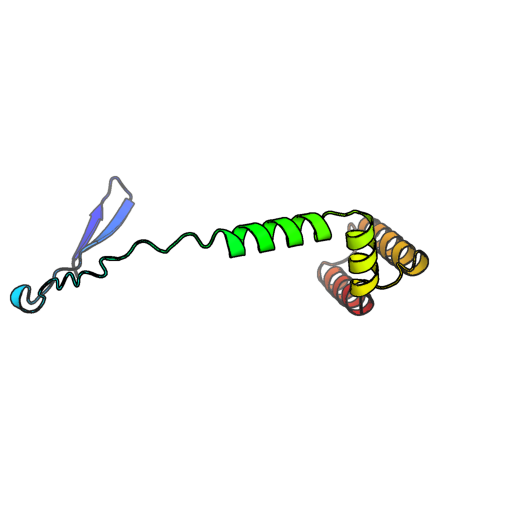A N 1
ATOM 842 C CA . ASP A 1 100 ? 11.917 -20.147 -23.089 1.00 78.81 100 ASP A CA 1
ATOM 843 C C . ASP A 1 100 ? 12.440 -18.701 -23.255 1.00 78.81 100 ASP A C 1
ATOM 845 O O . ASP A 1 100 ? 13.233 -18.202 -22.455 1.00 78.81 100 ASP A O 1
ATOM 849 N N . LEU A 1 101 ? 11.947 -17.976 -24.270 1.00 77.00 101 LEU A N 1
ATOM 850 C CA . LEU A 1 101 ? 12.322 -16.576 -24.524 1.00 77.00 101 LEU A CA 1
ATOM 851 C C . LEU A 1 101 ? 11.789 -15.604 -23.456 1.00 77.00 101 LEU A C 1
ATOM 853 O O . LEU A 1 101 ? 12.407 -14.564 -23.207 1.00 77.00 101 LEU A O 1
ATOM 857 N N . LEU A 1 102 ? 10.638 -15.915 -22.854 1.00 73.12 102 LEU A N 1
ATOM 858 C CA . LEU A 1 102 ? 10.048 -15.153 -21.749 1.00 73.12 102 LEU A CA 1
ATOM 859 C C . LEU A 1 102 ? 10.827 -15.364 -20.447 1.00 73.12 102 LEU A C 1
ATOM 861 O O . LEU A 1 102 ? 11.115 -14.387 -19.758 1.00 73.12 102 LEU A O 1
ATOM 865 N N . GLU A 1 103 ? 11.226 -16.601 -20.158 1.00 77.62 103 GLU A N 1
ATOM 866 C CA . GLU A 1 103 ? 12.022 -16.945 -18.976 1.00 77.62 103 GLU A CA 1
ATOM 867 C C . GLU A 1 103 ? 13.398 -16.255 -19.006 1.00 77.62 103 GLU A C 1
ATOM 869 O O . GLU A 1 103 ? 13.827 -15.638 -18.029 1.00 77.62 103 GLU A O 1
ATOM 874 N N . GLU A 1 104 ? 14.044 -16.213 -20.175 1.00 71.06 104 GLU A N 1
ATOM 875 C CA . GLU A 1 104 ? 15.304 -15.489 -20.374 1.00 71.06 104 GLU A CA 1
ATOM 876 C C . GLU A 1 104 ? 15.152 -13.960 -20.224 1.00 71.06 104 GLU A C 1
ATOM 878 O O . GLU A 1 104 ? 16.065 -13.270 -19.766 1.00 71.06 104 GLU A O 1
ATOM 883 N N . ALA A 1 105 ? 13.996 -13.396 -20.590 1.00 67.75 105 ALA A N 1
ATOM 884 C CA . ALA A 1 105 ? 13.722 -11.969 -20.413 1.00 67.75 105 ALA A CA 1
ATOM 885 C C . ALA A 1 105 ? 13.511 -11.581 -18.939 1.00 67.75 105 ALA A C 1
ATOM 887 O O . ALA A 1 105 ? 13.854 -10.461 -18.555 1.00 67.75 105 ALA A O 1
ATOM 888 N N . ASP A 1 106 ? 12.975 -12.485 -18.119 1.00 67.81 106 ASP A N 1
ATOM 889 C CA . ASP A 1 106 ? 12.802 -12.261 -16.683 1.00 67.81 106 ASP A CA 1
ATOM 890 C C . ASP A 1 106 ? 14.127 -12.381 -15.913 1.00 67.81 106 ASP A C 1
ATOM 892 O O . ASP A 1 106 ? 14.362 -11.597 -14.994 1.00 67.81 106 ASP A O 1
ATOM 896 N N . LEU A 1 107 ? 15.057 -13.238 -16.351 1.00 60.09 107 LEU A N 1
ATOM 897 C CA . LEU A 1 107 ? 16.424 -13.293 -15.806 1.00 60.09 107 LEU A CA 1
ATOM 898 C C . LEU A 1 107 ? 17.220 -11.999 -16.049 1.00 60.09 107 LEU A C 1
ATOM 900 O O . LEU A 1 107 ? 18.078 -11.630 -15.250 1.00 60.09 107 LEU A O 1
ATOM 904 N N . LEU A 1 108 ? 16.911 -11.271 -17.125 1.00 57.22 108 LEU A N 1
ATOM 905 C CA . LEU A 1 108 ? 17.529 -9.979 -17.439 1.00 57.22 108 LEU A CA 1
ATOM 906 C C . LEU A 1 108 ? 16.962 -8.810 -16.619 1.00 57.22 108 LEU A C 1
ATOM 908 O O . LEU A 1 108 ? 17.492 -7.704 -16.726 1.00 57.22 108 LEU A O 1
ATOM 912 N N . LYS A 1 109 ? 15.903 -9.003 -15.821 1.00 56.59 109 LYS A N 1
ATOM 913 C CA . LYS A 1 109 ? 15.345 -7.958 -14.939 1.00 56.59 109 LYS A CA 1
ATOM 914 C C . LYS A 1 109 ? 16.066 -7.828 -13.590 1.00 56.59 109 LYS A C 1
ATOM 916 O O . LYS A 1 109 ? 15.721 -6.914 -12.843 1.00 56.59 109 LYS A O 1
ATOM 921 N N . ILE A 1 110 ? 17.044 -8.693 -13.305 1.00 46.50 110 ILE A N 1
ATOM 922 C CA . ILE A 1 110 ? 17.953 -8.589 -12.149 1.00 46.50 110 ILE A CA 1
ATOM 923 C C . ILE A 1 110 ? 19.024 -7.516 -12.412 1.00 46.50 110 ILE A C 1
ATOM 925 O O . ILE A 1 110 ? 19.403 -7.304 -13.596 1.00 46.50 110 ILE A O 1
#

Sequence (110 aa):
MKDDYCPIKKSVKVYYEFTEPWRFVLRVRPNIITHYKPIQSDLEKDMDETNSFLDQYKVQGIIHKTIYGKTDAWKDRYIRDRMKSLKAFHYTISATAIADLLEEADLLKI

Radius of gyration: 30.62 Å; chains: 1; bounding box: 56×55×62 Å

Foldseek 3Di:
DDWDQDPVVRDTDDDDDDPCPPVDDPPPDPPPPPDDDDDPVVVVVVVVVVVVVCPPPVNVVVVCCVVQNDDDPVLVVVLVVVVVVVVVCVVPDDPVVVVVVVVVSVVSSD